Protein AF-A0A377M1X3-F1 (afdb_monomer)

Structure (mmCIF, N/CA/C/O backbone):
data_AF-A0A377M1X3-F1
#
_entry.id   AF-A0A377M1X3-F1
#
loop_
_atom_site.group_PDB
_atom_site.id
_atom_site.type_symbol
_atom_site.label_atom_id
_atom_site.label_alt_id
_atom_site.label_comp_id
_atom_site.label_asym_id
_atom_site.label_entity_id
_atom_site.label_seq_id
_atom_site.pdbx_PDB_ins_code
_atom_site.Cartn_x
_atom_site.Cartn_y
_atom_site.Cartn_z
_atom_site.occupancy
_atom_site.B_iso_or_equiv
_atom_site.auth_seq_id
_atom_site.auth_comp_id
_atom_site.auth_asym_id
_atom_site.auth_atom_id
_atom_site.pdbx_PDB_model_num
ATOM 1 N N . MET A 1 1 ? -7.998 11.161 -9.911 1.00 89.06 1 MET A N 1
ATOM 2 C CA . MET A 1 1 ? -8.407 10.489 -11.168 1.00 89.06 1 MET A CA 1
ATOM 3 C C . MET A 1 1 ? -7.337 10.767 -12.223 1.00 89.06 1 MET A C 1
ATOM 5 O O . MET A 1 1 ? -6.634 11.756 -12.052 1.00 89.06 1 MET A O 1
ATOM 9 N N . TYR A 1 2 ? -7.171 9.916 -13.240 1.00 93.94 2 TYR A N 1
ATOM 10 C CA . TYR A 1 2 ? -6.116 10.034 -14.263 1.00 93.94 2 TYR A CA 1
ATOM 11 C C . TYR A 1 2 ? -6.701 10.147 -15.680 1.00 93.94 2 TYR A C 1
ATOM 13 O O . TYR A 1 2 ? -7.867 9.824 -15.897 1.00 93.94 2 TYR A O 1
ATOM 21 N N . HIS A 1 3 ? -5.879 10.606 -16.626 1.00 96.62 3 HIS A N 1
ATOM 22 C CA . HIS A 1 3 ? -6.169 10.632 -18.060 1.00 96.62 3 HIS A CA 1
ATOM 23 C C . HIS A 1 3 ? -5.310 9.579 -18.769 1.00 96.62 3 HIS A C 1
ATOM 25 O O . HIS A 1 3 ? -4.166 9.363 -18.370 1.00 96.62 3 HIS A O 1
ATOM 31 N N . PHE A 1 4 ? -5.858 8.917 -19.785 1.00 97.31 4 PHE A N 1
ATOM 32 C CA . PHE A 1 4 ? -5.175 7.884 -20.561 1.00 97.31 4 PHE A CA 1
ATOM 33 C C . PHE A 1 4 ? -5.704 7.866 -22.000 1.00 97.31 4 PHE A C 1
ATOM 35 O O . PHE A 1 4 ? -6.807 8.353 -22.260 1.00 97.31 4 PHE A O 1
ATOM 42 N N . ASP A 1 5 ? -4.933 7.274 -22.909 1.00 97.88 5 ASP A N 1
ATOM 43 C CA . ASP A 1 5 ? -5.357 6.939 -24.269 1.00 97.88 5 ASP A CA 1
ATOM 44 C C . ASP A 1 5 ? -5.357 5.412 -24.484 1.00 97.88 5 ASP A C 1
ATOM 46 O O . ASP A 1 5 ? -5.028 4.641 -23.582 1.00 97.88 5 ASP A O 1
ATOM 50 N N . LEU A 1 6 ? -5.789 4.959 -25.665 1.00 98.25 6 LEU A N 1
ATOM 51 C CA . LEU A 1 6 ? -5.938 3.531 -25.978 1.00 98.25 6 LEU A CA 1
ATOM 52 C C . LEU A 1 6 ? -4.674 2.897 -26.585 1.00 98.25 6 LEU A C 1
ATOM 54 O O . LEU A 1 6 ? -4.737 1.781 -27.106 1.00 98.25 6 LEU A O 1
ATOM 58 N N . THR A 1 7 ? -3.535 3.590 -26.553 1.00 97.88 7 THR A N 1
ATOM 59 C CA . THR A 1 7 ? -2.279 3.088 -27.114 1.00 97.88 7 THR A CA 1
ATOM 60 C C . THR A 1 7 ? -1.805 1.869 -26.334 1.00 97.88 7 THR A C 1
ATOM 62 O O . THR A 1 7 ? -1.720 1.882 -25.103 1.00 97.88 7 THR A O 1
ATOM 65 N N . THR A 1 8 ? -1.464 0.802 -27.058 1.00 97.94 8 THR A N 1
ATOM 66 C CA . THR A 1 8 ? -0.894 -0.407 -26.461 1.00 97.94 8 THR A CA 1
ATOM 67 C C . THR A 1 8 ? 0.405 -0.083 -25.730 1.00 97.94 8 THR A C 1
ATOM 69 O O . THR A 1 8 ? 1.310 0.514 -26.305 1.00 97.94 8 THR A O 1
ATOM 72 N N . GLN A 1 9 ? 0.494 -0.523 -24.477 1.00 98.06 9 GLN A N 1
ATOM 73 C CA . GLN A 1 9 ? 1.699 -0.432 -23.658 1.00 98.06 9 GLN A CA 1
ATOM 74 C C . GLN A 1 9 ? 2.441 -1.767 -23.678 1.00 98.06 9 GLN A C 1
ATOM 76 O O . GLN A 1 9 ? 1.825 -2.836 -23.597 1.00 98.06 9 GLN A O 1
ATOM 81 N N . TYR A 1 10 ? 3.764 -1.710 -23.730 1.00 98.06 10 TYR A N 1
ATOM 82 C CA . TYR A 1 10 ? 4.635 -2.866 -23.590 1.00 98.06 10 TYR A CA 1
ATOM 83 C C . TYR A 1 10 ? 5.046 -3.062 -22.130 1.00 98.06 10 TYR A C 1
ATOM 85 O O . TYR A 1 10 ? 4.975 -2.155 -21.302 1.00 98.06 10 TYR A O 1
ATOM 93 N N . PHE A 1 11 ? 5.528 -4.262 -21.796 1.00 98.25 11 PHE A N 1
ATOM 94 C CA . PHE A 1 11 ? 5.985 -4.562 -20.435 1.00 98.25 11 PHE A CA 1
ATOM 95 C C . PHE A 1 11 ? 7.059 -3.577 -19.937 1.00 98.25 11 PHE A C 1
ATOM 97 O O . PHE A 1 11 ? 7.023 -3.153 -18.783 1.00 98.25 11 PHE A O 1
ATOM 104 N N . SER A 1 12 ? 7.972 -3.163 -20.821 1.00 98.00 12 SER A N 1
ATOM 105 C CA . SER A 1 12 ? 9.005 -2.163 -20.529 1.00 98.00 12 SER A CA 1
ATOM 106 C C . SER A 1 12 ? 8.436 -0.824 -20.065 1.00 98.00 12 SER A C 1
ATOM 108 O O . SER A 1 12 ? 9.032 -0.191 -19.196 1.00 98.00 12 SER A O 1
ATOM 110 N N . ASP A 1 13 ? 7.280 -0.419 -20.588 1.00 98.25 13 ASP A N 1
ATOM 111 C CA . ASP A 1 13 ? 6.654 0.864 -20.261 1.00 98.25 13 ASP A CA 1
ATOM 112 C C . ASP A 1 13 ? 6.133 0.844 -18.819 1.00 98.25 13 ASP A C 1
ATOM 114 O O . ASP A 1 13 ? 6.337 1.792 -18.057 1.00 98.25 13 ASP A O 1
ATOM 11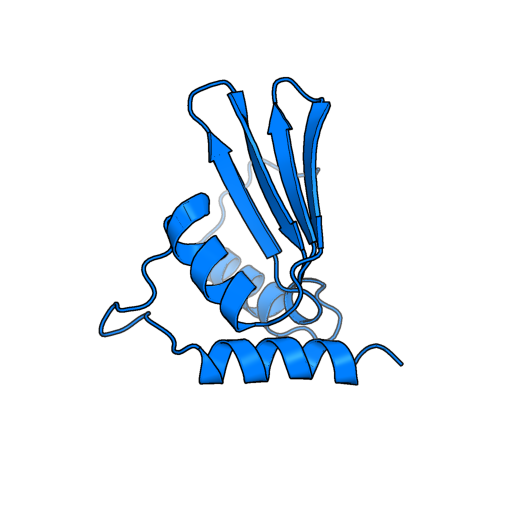8 N N . TYR A 1 14 ? 5.571 -0.291 -18.386 1.00 97.88 14 TYR A N 1
ATOM 119 C CA . TYR A 1 14 ? 5.170 -0.504 -16.994 1.00 97.88 14 TYR A CA 1
ATOM 120 C C . TYR A 1 14 ? 6.366 -0.596 -16.046 1.00 97.88 14 TYR A C 1
ATOM 122 O O . TYR A 1 14 ? 6.309 -0.058 -14.942 1.00 97.88 14 TYR A O 1
ATOM 130 N N . VAL A 1 15 ? 7.461 -1.245 -16.459 1.00 98.38 15 VAL A N 1
ATOM 131 C CA . VAL A 1 15 ? 8.689 -1.307 -15.649 1.00 98.38 15 VAL A CA 1
ATOM 132 C C . VAL A 1 15 ? 9.292 0.086 -15.479 1.00 98.38 15 VAL A C 1
ATOM 134 O O . VAL A 1 15 ? 9.670 0.446 -14.365 1.00 98.38 15 VAL A O 1
ATOM 137 N N . MET A 1 16 ? 9.325 0.893 -16.544 1.00 98.31 16 MET A N 1
ATOM 138 C CA . MET A 1 16 ? 9.754 2.291 -16.488 1.00 98.31 16 MET A CA 1
ATOM 139 C C . MET A 1 16 ? 8.851 3.114 -15.561 1.00 98.31 16 MET A C 1
ATOM 141 O O . MET A 1 16 ? 9.357 3.833 -14.698 1.00 98.31 16 MET A O 1
ATOM 145 N N . GLY A 1 17 ? 7.528 2.974 -15.690 1.00 97.81 17 GLY A N 1
ATOM 146 C CA . GLY A 1 17 ? 6.558 3.645 -14.824 1.00 97.81 17 GLY A CA 1
ATOM 147 C C . GLY A 1 17 ? 6.733 3.270 -13.351 1.00 97.81 17 GLY A C 1
ATOM 148 O O . GLY A 1 17 ? 6.843 4.148 -12.498 1.00 97.81 17 GLY A O 1
ATOM 149 N N . ASN A 1 18 ? 6.858 1.975 -13.051 1.00 98.19 18 ASN A N 1
ATOM 150 C CA . ASN A 1 18 ? 7.131 1.487 -11.702 1.00 98.19 18 ASN A CA 1
ATOM 151 C C . ASN A 1 18 ? 8.470 2.012 -11.169 1.00 98.19 18 ASN A C 1
ATOM 153 O O . ASN A 1 18 ? 8.541 2.455 -10.026 1.00 98.19 18 ASN A O 1
ATOM 157 N N . PHE A 1 19 ? 9.525 2.004 -11.990 1.00 98.38 19 PHE A N 1
ATOM 158 C CA . PHE A 1 19 ? 10.825 2.532 -11.593 1.00 98.38 19 PHE A CA 1
ATOM 159 C C . PHE A 1 19 ? 10.723 4.011 -11.217 1.00 98.38 19 PHE A C 1
ATOM 161 O O . PHE A 1 19 ? 11.159 4.382 -10.128 1.00 98.38 19 PHE A O 1
ATOM 168 N N . TRP A 1 20 ? 10.081 4.831 -12.050 1.00 98.00 20 TRP A N 1
ATOM 169 C CA . TRP A 1 20 ? 9.851 6.245 -11.759 1.00 98.00 20 TRP A CA 1
ATOM 170 C C . TRP A 1 20 ? 9.050 6.440 -10.468 1.00 98.00 20 TRP A C 1
ATOM 172 O O . TRP A 1 20 ? 9.504 7.133 -9.557 1.00 98.00 20 TRP A O 1
ATOM 182 N N . SER A 1 21 ? 7.892 5.786 -10.349 1.00 97.62 21 SER A N 1
ATOM 183 C CA . SER A 1 21 ? 7.022 5.893 -9.174 1.00 97.62 21 SER A CA 1
ATOM 184 C C . SER A 1 21 ? 7.702 5.425 -7.887 1.00 97.62 21 SER A C 1
ATOM 186 O O . SER A 1 21 ? 7.476 6.022 -6.837 1.00 97.62 21 SER A O 1
ATOM 188 N N . ALA A 1 22 ? 8.548 4.399 -7.946 1.00 97.38 22 ALA A N 1
ATOM 189 C CA . ALA A 1 22 ? 9.226 3.869 -6.772 1.00 97.38 22 ALA A CA 1
ATOM 190 C C . ALA A 1 22 ? 10.520 4.615 -6.427 1.00 97.38 22 ALA A C 1
ATOM 192 O O . ALA A 1 22 ? 10.891 4.617 -5.257 1.00 97.38 22 ALA A O 1
ATOM 193 N N . HIS A 1 23 ? 11.209 5.254 -7.382 1.00 96.94 23 HIS A N 1
ATOM 194 C CA . HIS A 1 23 ? 12.567 5.779 -7.164 1.00 96.94 23 HIS A CA 1
ATOM 195 C C . HIS A 1 23 ? 12.708 7.288 -7.298 1.00 96.94 23 HIS A C 1
ATOM 197 O O . HIS A 1 23 ? 13.667 7.817 -6.746 1.00 96.94 23 HIS A O 1
ATOM 203 N N . TRP A 1 24 ? 11.808 8.000 -7.983 1.00 97.19 24 TRP A N 1
ATOM 204 C CA . TRP A 1 24 ? 11.944 9.451 -8.113 1.00 97.19 24 TRP A CA 1
ATOM 205 C C . TRP A 1 24 ? 11.808 10.123 -6.730 1.00 97.19 24 TRP A C 1
ATOM 207 O O . TRP A 1 24 ? 10.748 9.965 -6.121 1.00 97.19 24 TRP A O 1
ATOM 217 N N . PRO A 1 25 ? 12.816 10.866 -6.206 1.00 95.62 25 PRO A N 1
ATOM 218 C CA . PRO A 1 25 ? 12.767 11.536 -4.906 1.00 95.62 25 PRO A CA 1
ATOM 219 C C . PRO A 1 25 ? 11.459 12.231 -4.531 1.00 95.62 25 PRO A C 1
ATOM 221 O O . PRO A 1 25 ? 11.076 12.199 -3.369 1.00 95.62 25 PRO A O 1
ATOM 224 N N . GLN A 1 26 ? 10.761 12.846 -5.486 1.00 94.88 26 GLN A N 1
ATOM 225 C CA . GLN A 1 26 ? 9.519 13.585 -5.220 1.00 94.88 26 GLN A CA 1
ATOM 226 C C . GLN A 1 26 ? 8.248 12.746 -5.415 1.00 94.88 26 GLN A C 1
ATOM 228 O O . GLN A 1 26 ? 7.139 13.265 -5.312 1.00 94.88 26 GLN A O 1
ATOM 233 N N . SER A 1 27 ? 8.373 11.454 -5.715 1.00 95.50 27 SER A N 1
ATOM 234 C CA . SER A 1 27 ? 7.219 10.567 -5.810 1.00 95.50 27 SER A CA 1
ATOM 235 C C . SER A 1 27 ? 6.520 10.458 -4.457 1.00 95.50 27 SER A C 1
ATOM 237 O O . SER A 1 27 ? 7.129 10.051 -3.470 1.00 95.50 27 SER A O 1
ATOM 239 N N . HIS A 1 28 ? 5.223 10.768 -4.414 1.00 92.75 28 HIS A N 1
ATOM 240 C CA . HIS A 1 28 ? 4.424 10.708 -3.185 1.00 92.75 28 HIS A CA 1
ATOM 241 C C . HIS A 1 28 ? 4.435 9.322 -2.513 1.00 92.75 28 HIS A C 1
ATOM 243 O O . HIS A 1 28 ? 4.351 9.238 -1.291 1.00 92.75 28 HIS A O 1
ATOM 249 N N . PHE A 1 29 ? 4.614 8.243 -3.287 1.00 94.94 29 PHE A N 1
ATOM 250 C CA . PHE A 1 29 ? 4.717 6.870 -2.779 1.00 94.94 29 PHE A CA 1
ATOM 251 C C . PHE A 1 29 ? 5.955 6.622 -1.904 1.00 94.94 29 PHE A C 1
ATOM 253 O O . PHE A 1 29 ? 6.025 5.604 -1.225 1.00 94.94 29 PHE A O 1
ATOM 260 N N . ARG A 1 30 ? 6.937 7.531 -1.916 1.00 95.06 30 ARG A N 1
ATOM 261 C CA . ARG A 1 30 ? 8.145 7.442 -1.084 1.00 95.06 30 ARG A CA 1
ATOM 262 C C . ARG A 1 30 ? 8.025 8.177 0.252 1.00 95.06 30 ARG A C 1
ATOM 264 O O . ARG A 1 30 ? 8.941 8.075 1.058 1.00 95.06 30 ARG A O 1
ATOM 271 N N . HIS A 1 31 ? 6.930 8.906 0.475 1.00 94.44 31 HIS A N 1
ATOM 272 C CA . HIS A 1 31 ? 6.764 9.807 1.627 1.00 94.44 31 HIS A CA 1
ATOM 273 C C . HIS A 1 31 ? 5.610 9.416 2.555 1.00 94.44 31 HIS A C 1
ATOM 275 O O . HIS A 1 31 ? 5.477 9.980 3.638 1.00 94.44 31 HIS A O 1
ATOM 281 N N . HIS A 1 32 ? 4.782 8.451 2.147 1.00 94.25 32 HIS A N 1
ATOM 282 C CA . HIS A 1 32 ? 3.660 7.955 2.938 1.00 94.25 32 HIS A CA 1
ATOM 283 C C . HIS A 1 32 ? 3.465 6.453 2.744 1.00 94.25 32 HIS A C 1
ATOM 285 O O . HIS A 1 32 ? 3.567 5.946 1.625 1.00 94.25 32 HIS A O 1
ATOM 291 N N . LEU A 1 33 ? 3.075 5.761 3.816 1.00 96.75 33 LEU A N 1
ATOM 292 C CA . LEU A 1 33 ? 2.484 4.431 3.716 1.00 96.75 33 LEU A CA 1
ATOM 293 C C . LEU A 1 33 ? 1.026 4.573 3.276 1.00 96.75 33 LEU A C 1
ATOM 295 O O . LEU A 1 33 ? 0.253 5.285 3.918 1.00 96.75 33 LEU A O 1
ATOM 299 N N . LEU A 1 34 ? 0.649 3.878 2.203 1.00 97.62 34 LEU A N 1
ATOM 300 C CA . LEU A 1 34 ? -0.696 3.918 1.631 1.00 97.62 34 LEU A CA 1
ATOM 301 C C . LEU A 1 34 ? -1.260 2.503 1.501 1.00 97.62 34 LEU A C 1
ATOM 303 O O . LEU A 1 34 ? -0.629 1.638 0.897 1.00 97.62 34 LEU A O 1
ATOM 307 N N . MET A 1 35 ? -2.477 2.281 1.998 1.00 98.19 35 MET A N 1
ATOM 308 C CA . MET A 1 35 ? -3.247 1.066 1.714 1.00 98.19 35 MET A CA 1
ATOM 309 C C . MET A 1 35 ? -4.718 1.390 1.469 1.00 98.19 35 MET A C 1
ATOM 311 O O . MET A 1 35 ? -5.291 2.307 2.060 1.00 98.19 35 MET A O 1
ATOM 315 N N . CYS A 1 36 ? -5.349 0.606 0.598 1.00 97.62 36 CYS A N 1
ATOM 316 C CA . CYS A 1 36 ? -6.778 0.682 0.333 1.00 97.62 36 CYS A CA 1
ATOM 317 C C . CYS A 1 36 ? -7.327 -0.718 0.046 1.00 97.62 36 CYS A C 1
ATOM 319 O O . CYS A 1 36 ? -6.723 -1.469 -0.718 1.00 97.62 36 CYS A O 1
ATOM 321 N N . ARG A 1 37 ? -8.477 -1.061 0.632 1.00 97.81 37 ARG A N 1
ATOM 322 C CA . ARG A 1 37 ? -9.189 -2.320 0.374 1.00 97.81 37 ARG A CA 1
ATOM 323 C C . ARG A 1 37 ? -10.677 -2.045 0.227 1.00 97.81 37 ARG A C 1
ATOM 325 O O . ARG A 1 37 ? -11.283 -1.481 1.129 1.00 97.81 37 ARG A O 1
ATOM 332 N N . HIS A 1 38 ? -11.276 -2.459 -0.884 1.00 96.81 38 HIS A N 1
ATOM 333 C CA . HIS A 1 38 ? -12.732 -2.436 -1.040 1.00 96.81 38 HIS A CA 1
ATOM 334 C C . HIS A 1 38 ? -13.365 -3.647 -0.348 1.00 96.81 38 HIS A C 1
ATOM 336 O O . HIS A 1 38 ? -12.776 -4.731 -0.321 1.00 96.81 38 HIS A O 1
ATOM 342 N N . LEU A 1 39 ? -14.558 -3.448 0.208 1.00 95.88 39 LEU A N 1
ATOM 343 C CA . LEU A 1 39 ? -15.326 -4.458 0.925 1.00 95.88 39 LEU A CA 1
ATOM 344 C C . LEU A 1 39 ? -16.541 -4.920 0.093 1.00 95.88 39 LEU A C 1
ATOM 346 O O . LEU A 1 39 ? -17.032 -4.160 -0.748 1.00 95.88 39 LEU A O 1
ATOM 350 N N . PRO A 1 40 ? -17.035 -6.159 0.295 1.00 93.31 40 PRO A N 1
ATOM 351 C CA . PRO A 1 40 ? -18.136 -6.717 -0.501 1.00 93.31 40 PRO A CA 1
ATOM 352 C C . PRO A 1 40 ? -19.458 -5.945 -0.413 1.00 93.31 40 PRO A C 1
ATOM 354 O O . PRO A 1 40 ? -20.274 -6.004 -1.326 1.00 93.31 40 PRO A O 1
ATOM 357 N N . ASP A 1 41 ? -19.677 -5.227 0.682 1.00 92.31 41 ASP A N 1
ATOM 358 C CA . ASP A 1 41 ? -20.887 -4.460 0.975 1.00 92.31 41 ASP A CA 1
ATOM 359 C C . ASP A 1 41 ? -20.876 -3.039 0.379 1.00 92.31 41 ASP A C 1
ATOM 361 O O . ASP A 1 41 ? -21.777 -2.238 0.637 1.00 92.31 41 ASP A O 1
ATOM 365 N N . GLY A 1 42 ? -19.874 -2.730 -0.450 1.00 91.44 42 GLY A N 1
ATOM 366 C CA . GLY A 1 42 ? -19.687 -1.415 -1.059 1.00 91.44 42 GLY A CA 1
ATOM 367 C C . GLY A 1 42 ? -18.911 -0.436 -0.177 1.00 91.44 42 GLY A C 1
ATOM 368 O O . GLY A 1 42 ? -18.760 0.730 -0.556 1.00 91.44 42 GLY A O 1
ATOM 369 N N . GLY A 1 43 ? -18.411 -0.891 0.974 1.00 96.50 43 GLY A N 1
ATOM 370 C CA . GLY A 1 43 ? -17.489 -0.140 1.808 1.00 96.50 43 GLY A CA 1
ATOM 371 C C . GLY A 1 43 ? -16.055 -0.150 1.286 1.00 96.50 43 GLY A C 1
ATOM 372 O O . GLY A 1 43 ? -15.693 -0.850 0.334 1.00 96.50 43 GLY A O 1
ATOM 373 N N . LYS A 1 44 ? -15.197 0.636 1.931 1.00 97.62 44 LYS A N 1
ATOM 374 C CA . LYS A 1 44 ? -13.748 0.572 1.729 1.00 97.62 44 LYS A CA 1
ATOM 375 C C . LYS A 1 44 ? -12.989 0.948 2.989 1.00 97.62 44 LYS A C 1
ATOM 377 O O . LYS A 1 44 ? -13.422 1.777 3.780 1.00 97.62 44 LYS A O 1
ATOM 382 N N . LEU A 1 45 ? -11.805 0.380 3.121 1.00 98.38 45 LEU A N 1
ATOM 383 C CA . LEU A 1 45 ? -10.814 0.727 4.121 1.00 98.38 45 LEU A CA 1
ATOM 384 C C . LEU A 1 45 ? -9.723 1.547 3.454 1.00 98.38 45 LEU A C 1
ATOM 386 O O . LEU A 1 45 ? -9.240 1.166 2.388 1.00 98.38 45 LEU A O 1
ATOM 390 N N . THR A 1 46 ? -9.319 2.642 4.080 1.00 98.25 46 THR A N 1
ATOM 391 C CA . THR A 1 46 ? -8.177 3.446 3.644 1.00 98.25 46 THR A CA 1
ATOM 392 C C . THR A 1 46 ? -7.234 3.668 4.810 1.00 98.25 46 THR A C 1
ATOM 394 O O . THR A 1 46 ? -7.684 3.898 5.930 1.00 98.25 46 THR A O 1
ATOM 397 N N . LEU A 1 47 ? -5.938 3.618 4.539 1.00 98.38 47 LEU A N 1
ATOM 398 C CA . LEU A 1 47 ? -4.884 3.843 5.515 1.00 98.38 47 LEU A CA 1
ATOM 399 C C . LEU A 1 47 ? -3.825 4.754 4.898 1.00 98.38 47 LEU A C 1
ATOM 401 O O . LEU A 1 47 ? -3.286 4.437 3.836 1.00 98.38 47 LEU A O 1
ATOM 405 N N . THR A 1 48 ? -3.539 5.859 5.583 1.00 97.56 48 THR A N 1
ATOM 406 C CA . THR A 1 48 ? -2.455 6.787 5.244 1.00 97.56 48 THR A CA 1
ATOM 407 C C . THR A 1 48 ? -1.602 7.010 6.485 1.00 97.56 48 THR A C 1
ATOM 409 O O . THR A 1 48 ? -2.036 7.675 7.432 1.00 97.56 48 THR A O 1
ATOM 412 N N . ASN A 1 49 ? -0.386 6.466 6.484 1.00 96.69 49 ASN A N 1
ATOM 413 C CA . ASN A 1 49 ? 0.470 6.360 7.667 1.00 96.69 49 ASN A CA 1
ATOM 414 C C . ASN A 1 49 ? -0.289 5.679 8.825 1.00 96.69 49 ASN A C 1
ATOM 416 O O . ASN A 1 49 ? -0.709 4.535 8.687 1.00 96.69 49 ASN A O 1
ATOM 420 N N . PHE A 1 50 ? -0.513 6.384 9.936 1.00 97.75 50 PHE A N 1
ATOM 421 C CA . PHE A 1 50 ? -1.272 5.890 11.093 1.00 97.75 50 PHE A CA 1
ATOM 422 C C . PHE A 1 50 ? -2.774 6.211 11.038 1.00 97.75 50 PHE A C 1
ATOM 424 O O . PHE A 1 50 ? -3.518 5.823 11.934 1.00 97.75 50 PHE A O 1
ATOM 431 N N . ASN A 1 51 ? -3.244 6.924 10.010 1.00 98.12 51 ASN A N 1
ATOM 432 C CA . ASN A 1 51 ? -4.646 7.321 9.902 1.00 98.12 51 ASN A CA 1
ATOM 433 C C . ASN A 1 51 ? -5.438 6.260 9.148 1.00 98.12 51 ASN A C 1
ATOM 435 O O . ASN A 1 51 ? -5.312 6.134 7.928 1.00 98.12 51 ASN A O 1
ATOM 439 N N . PHE A 1 52 ? -6.275 5.529 9.871 1.00 98.56 52 PHE A N 1
ATOM 440 C CA . PHE A 1 52 ? -7.201 4.561 9.306 1.00 98.56 52 PHE A CA 1
ATOM 441 C C . PHE A 1 52 ? -8.595 5.172 9.155 1.00 98.56 52 PHE A C 1
ATOM 443 O O . PHE A 1 52 ? -9.050 5.965 9.982 1.00 98.56 52 PHE A O 1
ATOM 450 N N . THR A 1 53 ? -9.296 4.803 8.086 1.00 98.44 53 THR A N 1
ATOM 451 C CA . THR A 1 53 ? -10.685 5.207 7.855 1.00 98.44 53 THR A CA 1
ATOM 452 C C . THR A 1 53 ? -11.471 4.069 7.216 1.00 98.44 53 THR A C 1
ATOM 454 O O . THR A 1 53 ? -11.083 3.547 6.168 1.00 98.44 53 THR A O 1
ATOM 457 N N . HIS A 1 54 ? -12.594 3.711 7.833 1.00 98.19 54 HIS A N 1
ATOM 458 C CA . HIS A 1 54 ? -13.610 2.839 7.259 1.00 98.19 54 HIS A CA 1
ATOM 459 C C . HIS A 1 54 ? -14.717 3.698 6.653 1.00 98.19 54 HIS A C 1
ATOM 461 O O . HIS A 1 54 ? -15.317 4.544 7.319 1.00 98.19 54 HIS A O 1
ATOM 467 N N . TRP A 1 55 ? -14.979 3.465 5.376 1.00 97.69 55 TRP A N 1
ATOM 468 C CA . TRP A 1 55 ? -16.016 4.129 4.615 1.00 97.69 55 TRP A CA 1
ATOM 469 C C . TRP A 1 55 ? -17.123 3.143 4.288 1.00 97.69 55 TRP A C 1
ATOM 471 O O . TRP A 1 55 ? -16.828 2.063 3.784 1.00 97.69 55 TRP A O 1
ATOM 481 N N . GLN A 1 56 ? -18.371 3.574 4.430 1.00 96.12 56 GLN A N 1
ATOM 482 C CA . GLN A 1 56 ? -19.542 2.827 3.998 1.00 96.12 56 GLN A CA 1
ATOM 483 C C . GLN A 1 56 ? -20.484 3.739 3.226 1.00 96.12 56 GLN A C 1
ATOM 485 O O . GLN A 1 56 ? -20.818 4.835 3.675 1.00 96.12 56 GLN A O 1
ATOM 490 N N . LYS A 1 57 ? -20.903 3.308 2.029 1.00 91.56 57 LYS A N 1
ATOM 491 C CA . LYS A 1 57 ? -21.833 4.064 1.161 1.00 91.56 57 LYS A CA 1
ATOM 492 C C . LYS A 1 57 ? -21.438 5.542 0.967 1.00 91.56 57 LYS A C 1
ATOM 494 O O . LYS A 1 57 ? -22.293 6.415 0.884 1.00 91.56 57 LYS A O 1
ATOM 499 N N . GLY A 1 58 ? -20.134 5.822 0.903 1.00 87.31 58 GLY A N 1
ATOM 500 C C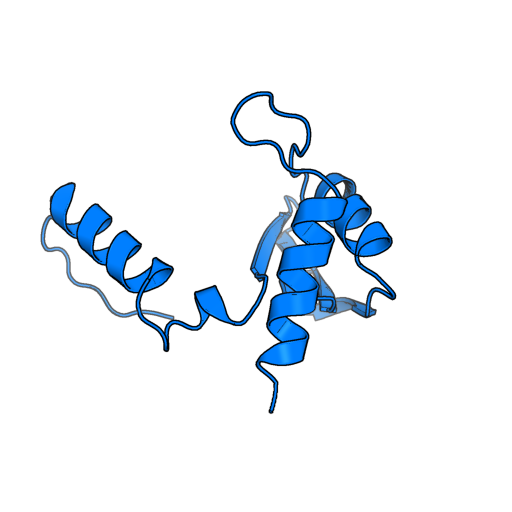A . GLY A 1 58 ? -19.595 7.176 0.719 1.00 87.31 58 GLY A CA 1
ATOM 501 C C . GLY A 1 58 ? -19.470 8.022 1.992 1.00 87.31 58 GLY A C 1
ATOM 502 O O . GLY A 1 58 ? -19.012 9.158 1.905 1.00 87.31 58 GLY A O 1
ATOM 503 N N . HIS A 1 59 ? -19.808 7.479 3.161 1.00 93.94 59 HIS A N 1
ATOM 504 C CA . HIS A 1 59 ? -19.673 8.142 4.458 1.00 93.94 59 HIS A CA 1
ATOM 505 C C . HIS A 1 59 ? -18.575 7.495 5.299 1.00 93.94 59 HIS A C 1
ATOM 507 O O . HIS A 1 59 ? -18.282 6.314 5.138 1.00 93.94 59 HIS A O 1
ATOM 513 N N . VAL A 1 60 ? -17.965 8.274 6.191 1.00 97.19 60 VAL A N 1
ATOM 514 C CA . VAL A 1 60 ? -17.010 7.762 7.179 1.00 97.19 60 VAL A CA 1
ATOM 515 C C . VAL A 1 60 ? -17.793 7.136 8.329 1.00 97.19 60 VAL A C 1
ATOM 517 O O . VAL A 1 60 ? -18.551 7.836 8.995 1.00 97.19 60 VAL A O 1
ATOM 520 N N . GLU A 1 61 ? -17.611 5.837 8.557 1.00 96.69 61 GLU A N 1
ATOM 521 C CA . GLU A 1 61 ? -18.181 5.139 9.719 1.00 96.69 61 GLU A CA 1
ATOM 522 C C . GLU A 1 61 ? -17.213 5.098 10.900 1.00 96.69 61 GLU A C 1
ATOM 524 O O . GLU A 1 61 ? -17.627 5.199 12.050 1.00 96.69 61 GLU A O 1
ATOM 529 N N . GLU A 1 62 ? -15.918 4.964 10.621 1.00 97.38 62 GLU A N 1
ATOM 530 C CA . GLU A 1 62 ? -14.869 4.879 11.633 1.00 97.38 62 GLU A CA 1
ATOM 531 C C . GLU A 1 62 ? -13.639 5.632 11.130 1.00 97.38 62 GLU A C 1
ATOM 533 O O . GLU A 1 62 ? -13.211 5.449 9.988 1.00 97.38 62 GLU A O 1
ATOM 538 N N . GLN A 1 63 ? -13.049 6.459 11.988 1.00 97.44 63 GLN A N 1
ATOM 539 C CA . GLN A 1 63 ? -11.771 7.107 11.729 1.00 97.44 63 GLN A CA 1
ATOM 540 C C . GLN A 1 63 ? -10.935 7.064 13.002 1.00 97.44 63 GLN A C 1
ATOM 542 O O . GLN A 1 63 ? -11.347 7.587 14.035 1.00 97.44 63 GLN A O 1
ATOM 547 N N . ILE A 1 64 ? -9.765 6.434 12.921 1.00 97.00 64 ILE A N 1
ATOM 548 C CA . ILE A 1 64 ? -8.860 6.273 14.060 1.00 97.00 64 ILE A CA 1
ATOM 549 C C . ILE A 1 64 ? -7.452 6.698 13.663 1.00 97.00 64 ILE A C 1
ATOM 551 O O . ILE A 1 64 ? -6.996 6.452 12.542 1.00 97.00 64 ILE A O 1
ATOM 555 N N . HIS A 1 65 ? -6.764 7.320 14.612 1.00 97.81 65 HIS A N 1
ATOM 556 C CA . HIS A 1 65 ? -5.325 7.504 14.553 1.00 97.81 65 HIS A CA 1
ATOM 557 C C . HIS A 1 65 ? -4.680 6.409 15.397 1.00 97.81 65 HIS A C 1
ATOM 559 O O . HIS A 1 65 ? -4.944 6.310 16.596 1.00 97.81 65 HIS A O 1
ATOM 565 N N . LEU A 1 66 ? -3.891 5.554 14.758 1.00 97.88 66 LEU A N 1
ATOM 566 C CA . LEU A 1 66 ? -3.216 4.451 15.426 1.00 97.88 66 LEU A CA 1
ATOM 567 C C . LEU A 1 66 ? -2.064 4.984 16.289 1.00 97.88 66 LEU A C 1
ATOM 569 O O . LEU A 1 66 ? -1.353 5.883 15.846 1.00 97.88 66 LEU A O 1
ATOM 573 N N . PRO A 1 67 ? -1.868 4.446 17.504 1.00 96.69 67 PRO A N 1
ATOM 574 C CA . PRO A 1 67 ? -0.895 4.995 18.444 1.00 96.69 67 PRO A CA 1
ATOM 575 C C . PRO A 1 67 ? 0.558 4.666 18.084 1.00 96.69 67 PRO A C 1
ATOM 577 O O . PRO A 1 67 ? 1.455 5.410 18.467 1.00 96.69 67 PRO A O 1
ATOM 580 N N . ASP A 1 68 ? 0.802 3.548 17.393 1.00 97.00 68 ASP A N 1
ATOM 581 C CA . ASP A 1 68 ? 2.148 3.043 17.132 1.00 97.00 68 ASP A CA 1
ATOM 582 C C . ASP A 1 68 ? 2.202 2.038 15.962 1.00 97.00 68 ASP A C 1
ATOM 584 O O . ASP A 1 68 ? 1.189 1.652 15.363 1.00 97.00 68 ASP A O 1
ATOM 588 N N . ALA A 1 69 ? 3.424 1.608 15.630 1.00 97.69 69 ALA A N 1
ATOM 589 C CA . ALA A 1 69 ? 3.696 0.638 14.572 1.00 97.69 69 ALA A CA 1
ATOM 590 C C . ALA A 1 69 ? 3.161 -0.773 14.877 1.00 97.69 69 ALA A C 1
ATOM 592 O O . ALA A 1 69 ? 2.882 -1.520 13.942 1.00 97.69 69 ALA A O 1
ATOM 593 N N . ALA A 1 70 ? 2.984 -1.147 16.149 1.00 98.31 70 ALA A N 1
ATOM 594 C CA . ALA A 1 70 ? 2.450 -2.458 16.514 1.00 98.31 70 ALA A CA 1
ATOM 595 C C . ALA A 1 70 ? 0.945 -2.533 16.226 1.00 98.31 70 ALA A C 1
ATOM 597 O O . ALA A 1 70 ? 0.484 -3.493 15.606 1.00 98.31 70 ALA A O 1
ATOM 598 N N . ALA A 1 71 ? 0.195 -1.489 16.587 1.00 98.38 71 ALA A N 1
ATOM 599 C CA . ALA A 1 71 ? -1.214 -1.340 16.243 1.00 98.38 71 ALA A CA 1
ATOM 600 C C . ALA A 1 71 ? -1.419 -1.298 14.720 1.00 98.38 71 ALA A C 1
ATOM 602 O O . ALA A 1 71 ? -2.336 -1.929 14.197 1.00 98.38 71 ALA A O 1
ATOM 603 N N . LEU A 1 72 ? -0.527 -0.612 13.998 1.00 98.31 72 LEU A N 1
ATOM 604 C CA . LEU A 1 72 ? -0.497 -0.607 12.535 1.00 98.31 72 LEU A CA 1
ATOM 605 C C . LEU A 1 72 ? -0.273 -2.007 11.951 1.00 98.31 72 LEU A C 1
ATOM 607 O O . LEU A 1 72 ? -1.057 -2.441 11.111 1.00 98.31 72 LEU A O 1
ATOM 611 N N . TYR A 1 73 ? 0.741 -2.731 12.425 1.00 98.44 73 TYR A N 1
ATOM 612 C CA . TYR A 1 73 ? 1.064 -4.081 11.959 1.00 98.44 73 TYR A CA 1
ATOM 613 C C . TYR A 1 73 ? -0.106 -5.056 12.150 1.00 98.44 73 TYR A C 1
ATOM 615 O O . TYR A 1 73 ? -0.431 -5.824 11.244 1.00 98.44 73 TYR A O 1
ATOM 623 N N . GLN A 1 74 ? -0.779 -5.002 13.303 1.00 98.44 74 GLN A N 1
ATOM 624 C CA . GLN A 1 74 ? -1.981 -5.802 13.565 1.00 98.44 74 GLN A CA 1
ATOM 625 C C . GLN A 1 74 ? -3.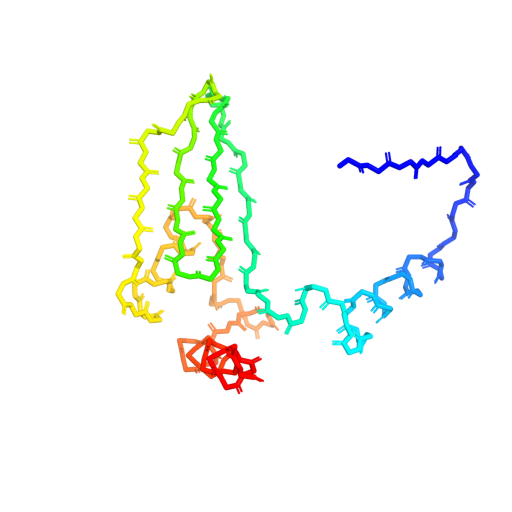133 -5.405 12.634 1.00 98.44 74 GLN A C 1
ATOM 627 O O . GLN A 1 74 ? -3.719 -6.258 11.969 1.00 98.44 74 GLN A O 1
ATOM 632 N N . LEU A 1 75 ? -3.403 -4.104 12.487 1.00 98.38 75 LEU A N 1
ATOM 633 C CA . LEU A 1 75 ? -4.486 -3.618 11.633 1.00 98.38 75 LEU A CA 1
ATOM 634 C C . LEU A 1 75 ? -4.290 -3.995 10.151 1.00 98.38 75 LEU A C 1
ATOM 636 O O . LEU A 1 75 ? -5.261 -4.334 9.466 1.00 98.38 75 LEU A O 1
ATOM 640 N N . M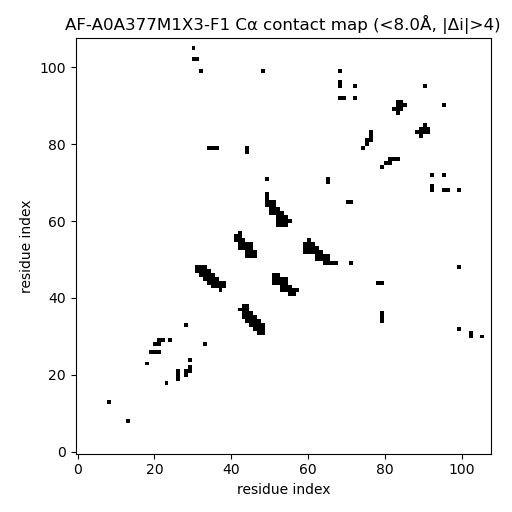ET A 1 76 ? -3.052 -3.966 9.645 1.00 98.19 76 MET A N 1
ATOM 641 C CA . MET A 1 76 ? -2.717 -4.390 8.276 1.00 98.19 76 MET A CA 1
ATOM 642 C C . MET A 1 76 ? -3.070 -5.866 8.033 1.00 98.19 76 MET A C 1
ATOM 644 O O . MET A 1 76 ? -3.602 -6.211 6.976 1.00 98.19 76 MET A O 1
ATOM 648 N N . GLN A 1 77 ? -2.838 -6.733 9.017 1.00 98.12 77 GLN A N 1
ATOM 649 C CA . GLN A 1 77 ? -3.183 -8.152 8.926 1.00 98.12 77 GLN A CA 1
ATOM 650 C C . GLN A 1 77 ? -4.695 -8.367 9.046 1.00 98.12 77 GLN A C 1
ATOM 652 O O . GLN A 1 77 ? -5.311 -8.958 8.163 1.00 98.12 77 GLN A O 1
ATOM 657 N N . GLU A 1 78 ? -5.321 -7.837 10.097 1.00 97.88 78 GLU A N 1
ATOM 658 C CA . GLU A 1 78 ? -6.717 -8.141 10.427 1.00 97.88 78 GLU A CA 1
ATOM 659 C C . GLU A 1 78 ? -7.716 -7.467 9.481 1.00 97.88 78 GLU A C 1
ATOM 661 O O . GLU A 1 78 ? -8.645 -8.102 8.976 1.00 97.88 78 GLU A O 1
ATOM 666 N N . ARG A 1 79 ? -7.541 -6.165 9.220 1.00 97.38 79 ARG A N 1
ATOM 667 C CA . ARG A 1 79 ? -8.507 -5.373 8.442 1.00 97.38 79 ARG A CA 1
ATOM 668 C C . ARG A 1 79 ? -8.182 -5.415 6.950 1.00 97.38 79 ARG A C 1
ATOM 670 O O . ARG A 1 79 ? -9.080 -5.590 6.120 1.00 97.38 79 ARG A O 1
ATOM 677 N N . PHE A 1 80 ? -6.904 -5.314 6.579 1.00 97.81 80 PHE A N 1
ATOM 678 C CA . PHE A 1 80 ? -6.491 -5.353 5.169 1.00 97.81 80 PHE A CA 1
ATOM 679 C C . PHE A 1 80 ? -6.196 -6.764 4.643 1.00 97.81 80 PHE A C 1
ATOM 681 O O . PHE A 1 80 ? -6.185 -6.940 3.426 1.00 97.81 80 PHE A O 1
ATOM 688 N N . GLY A 1 81 ? -6.057 -7.773 5.509 1.00 96.88 81 GLY A N 1
ATOM 689 C CA . GLY A 1 81 ? -5.774 -9.148 5.084 1.00 96.88 81 GLY A CA 1
ATOM 690 C C . GLY A 1 81 ? -4.359 -9.326 4.535 1.00 96.88 81 GLY A C 1
ATOM 691 O O . GLY A 1 81 ? -4.148 -10.186 3.681 1.00 96.88 81 GLY A O 1
ATOM 692 N N . LEU A 1 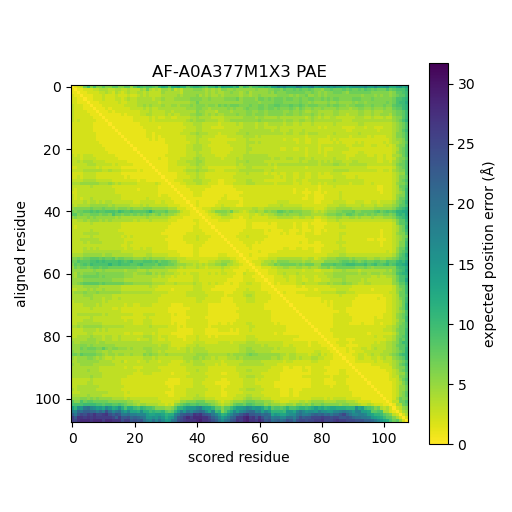82 ? -3.409 -8.480 4.946 1.00 97.56 82 LEU A N 1
ATOM 693 C CA . LEU A 1 82 ? -2.038 -8.539 4.452 1.00 97.56 82 LEU A CA 1
ATOM 694 C C . LEU A 1 82 ? -1.284 -9.703 5.108 1.00 97.56 82 LEU A C 1
ATOM 696 O O . LEU A 1 82 ? -1.131 -9.735 6.326 1.00 97.56 82 LEU A O 1
ATOM 700 N N . GLY A 1 83 ? -0.796 -10.644 4.298 1.00 96.62 83 GLY A N 1
ATOM 701 C CA . GLY A 1 83 ? 0.036 -11.754 4.766 1.00 96.62 83 GLY A CA 1
ATOM 702 C C . GLY A 1 83 ? 1.471 -11.299 5.021 1.00 96.62 83 GLY A C 1
ATOM 703 O O . GLY A 1 83 ? 2.241 -11.151 4.078 1.00 96.62 83 GLY A O 1
ATOM 704 N N . VAL A 1 84 ? 1.818 -11.075 6.287 1.00 96.94 84 VAL A N 1
ATOM 705 C CA . VAL A 1 84 ? 3.134 -10.552 6.705 1.00 96.94 84 VAL A CA 1
ATOM 706 C C . VAL A 1 84 ? 4.193 -11.636 6.932 1.00 96.94 84 VAL A C 1
ATOM 708 O O . VAL A 1 84 ? 5.376 -11.322 6.966 1.00 96.94 84 VAL A O 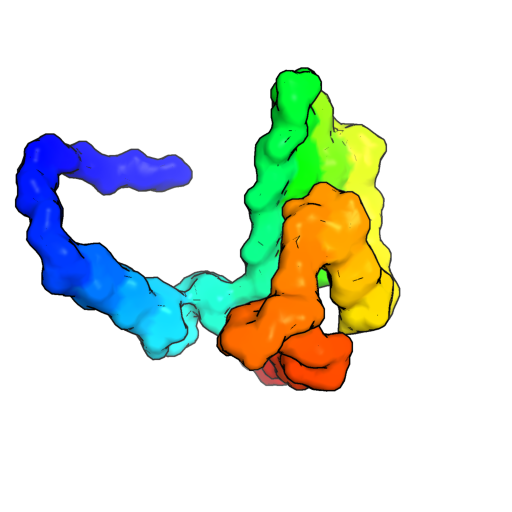1
ATOM 711 N N . ASP A 1 85 ? 3.787 -12.904 7.015 1.00 96.12 85 ASP A N 1
ATOM 712 C CA . ASP A 1 85 ? 4.668 -14.034 7.352 1.00 96.12 85 ASP A CA 1
ATOM 713 C C . ASP A 1 85 ? 5.095 -14.870 6.126 1.00 96.12 85 ASP A C 1
ATOM 715 O O . ASP A 1 85 ? 5.587 -15.992 6.266 1.00 96.12 85 ASP A O 1
ATOM 719 N N . ASP A 1 86 ? 4.885 -14.368 4.902 1.00 96.69 86 ASP A N 1
ATOM 720 C CA . ASP A 1 86 ? 5.315 -15.078 3.692 1.00 96.69 86 ASP A CA 1
ATOM 721 C C . ASP A 1 86 ? 6.854 -15.225 3.656 1.00 96.69 86 ASP A C 1
ATOM 723 O O . ASP A 1 86 ? 7.562 -14.236 3.852 1.00 96.69 86 ASP A O 1
ATOM 727 N N . PRO A 1 87 ? 7.414 -16.412 3.343 1.00 95.38 87 PRO A N 1
ATOM 728 C CA . PRO A 1 87 ? 8.864 -16.627 3.370 1.00 95.38 87 PRO A CA 1
ATOM 729 C C . PRO A 1 87 ? 9.678 -15.733 2.426 1.00 95.38 87 PRO A C 1
ATOM 731 O O . PRO A 1 87 ? 10.887 -15.595 2.608 1.00 95.38 87 PRO A O 1
ATOM 734 N N . LYS A 1 88 ? 9.055 -15.183 1.379 1.00 96.94 88 LYS A N 1
ATOM 735 C CA . LYS A 1 88 ? 9.725 -14.392 0.341 1.00 96.94 88 LYS A CA 1
ATOM 736 C C . LYS A 1 88 ? 9.341 -12.914 0.388 1.00 96.94 88 LYS A C 1
ATOM 738 O O . LYS A 1 88 ? 10.166 -12.066 0.054 1.00 96.94 88 LYS A O 1
ATOM 743 N N . HIS A 1 89 ? 8.091 -12.620 0.723 1.00 96.81 89 HIS A N 1
ATOM 744 C CA . HIS A 1 89 ? 7.494 -11.286 0.638 1.00 96.81 89 HIS A CA 1
ATOM 745 C C . HIS A 1 89 ? 6.949 -10.773 1.975 1.00 96.81 89 HIS A C 1
ATOM 747 O O . HIS A 1 89 ? 6.401 -9.672 2.020 1.00 96.81 89 HIS A O 1
ATOM 753 N N . GLY A 1 90 ? 7.096 -11.555 3.044 1.00 96.88 90 GLY A N 1
ATOM 754 C CA . GLY A 1 90 ? 6.801 -11.127 4.399 1.00 96.88 90 GLY A CA 1
ATOM 755 C C . GLY A 1 90 ? 7.754 -10.039 4.885 1.00 96.88 90 GLY A C 1
ATOM 756 O O . GLY A 1 90 ? 8.806 -9.789 4.295 1.00 96.88 90 GLY A O 1
ATOM 757 N N . PHE A 1 91 ? 7.363 -9.379 5.966 1.00 98.12 91 PHE A N 1
ATOM 758 C CA . PHE A 1 91 ? 8.158 -8.355 6.632 1.00 98.12 91 PHE A CA 1
ATOM 759 C C . PHE A 1 91 ? 7.805 -8.327 8.115 1.00 98.12 91 PHE A C 1
ATOM 761 O O . PHE A 1 91 ? 6.671 -8.571 8.510 1.00 98.12 91 PHE A O 1
ATOM 768 N N . SER A 1 92 ? 8.786 -8.004 8.942 1.00 98.06 92 SER A N 1
ATOM 769 C CA . SER A 1 92 ? 8.670 -7.963 10.392 1.00 98.06 92 SER A CA 1
ATOM 770 C C . SER A 1 92 ? 8.121 -6.629 10.904 1.00 98.06 92 SER A C 1
ATOM 772 O O . SER A 1 92 ? 8.222 -5.579 10.262 1.00 98.06 92 SER A O 1
ATOM 774 N N . LEU A 1 93 ? 7.631 -6.637 12.146 1.00 98.25 93 LEU A N 1
ATOM 775 C CA . LEU A 1 93 ? 7.279 -5.413 12.871 1.00 98.25 93 LEU A CA 1
ATOM 776 C C . LEU A 1 93 ? 8.461 -4.427 12.965 1.00 98.25 93 LEU A C 1
ATOM 778 O O . LEU A 1 93 ? 8.259 -3.213 12.915 1.00 98.25 93 LEU A O 1
ATOM 782 N N . ALA A 1 94 ? 9.694 -4.927 13.086 1.00 98.31 94 ALA A N 1
ATOM 783 C CA . ALA A 1 94 ? 10.887 -4.086 13.159 1.00 98.31 94 ALA A CA 1
ATOM 784 C C . ALA A 1 94 ? 11.130 -3.324 11.844 1.00 98.31 94 ALA A C 1
ATOM 786 O O . ALA A 1 94 ? 11.409 -2.126 11.873 1.00 98.31 94 ALA A O 1
ATOM 787 N N . GLU A 1 95 ? 10.960 -3.988 10.699 1.00 98.12 95 GLU A N 1
ATOM 788 C CA . GLU A 1 95 ? 11.078 -3.358 9.378 1.00 98.12 9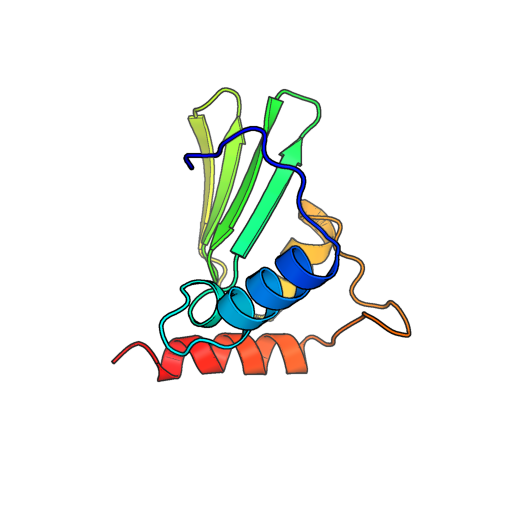5 GLU A CA 1
ATOM 789 C C . GLU A 1 95 ? 9.983 -2.313 9.157 1.00 98.12 95 GLU A C 1
ATOM 791 O O . GLU A 1 95 ? 10.284 -1.197 8.735 1.00 98.12 95 GLU A O 1
ATOM 796 N N . LEU A 1 96 ? 8.733 -2.620 9.524 1.00 98.00 96 LEU A N 1
ATOM 797 C CA . LEU A 1 96 ? 7.650 -1.635 9.465 1.00 98.00 96 LEU A CA 1
ATOM 798 C C . LEU A 1 96 ? 7.948 -0.418 10.351 1.00 98.00 96 LEU A C 1
ATOM 800 O O . LEU A 1 96 ? 7.758 0.720 9.926 1.00 98.00 96 LEU A O 1
ATOM 804 N N . THR A 1 97 ? 8.448 -0.644 11.566 1.00 97.88 97 THR A N 1
ATOM 805 C CA . THR A 1 97 ? 8.808 0.435 12.498 1.00 97.88 97 THR A CA 1
ATOM 806 C C . THR A 1 97 ? 9.886 1.340 11.899 1.00 97.88 97 THR A C 1
ATOM 808 O O . THR A 1 97 ? 9.762 2.562 11.959 1.00 97.88 97 THR A O 1
ATOM 811 N N . ALA A 1 98 ? 10.907 0.758 11.264 1.00 97.31 98 ALA A N 1
ATOM 812 C CA . ALA A 1 98 ? 11.960 1.511 10.587 1.00 97.31 98 ALA A CA 1
ATOM 813 C C . ALA A 1 98 ? 11.421 2.347 9.412 1.00 97.31 98 ALA A C 1
ATOM 815 O O . ALA A 1 98 ? 11.806 3.507 9.258 1.00 97.31 98 ALA A O 1
ATOM 816 N N . VAL A 1 99 ? 10.497 1.796 8.616 1.00 96.31 99 VAL A N 1
ATOM 817 C CA . VAL A 1 99 ? 9.830 2.531 7.527 1.00 96.31 99 VAL A CA 1
ATOM 818 C C . VAL A 1 99 ? 9.044 3.724 8.072 1.00 96.31 99 VAL A C 1
ATOM 820 O O . VAL A 1 99 ? 9.203 4.840 7.579 1.00 96.31 99 VAL A O 1
ATOM 823 N N . MET A 1 100 ? 8.236 3.511 9.115 1.00 96.19 100 MET A N 1
ATOM 824 C CA . MET A 1 100 ? 7.414 4.573 9.701 1.00 96.19 100 MET A CA 1
ATOM 825 C C . MET A 1 100 ? 8.259 5.685 10.333 1.00 96.19 100 MET A C 1
ATOM 827 O O . MET A 1 100 ? 7.947 6.860 10.141 1.00 96.19 100 MET A O 1
ATOM 831 N N . ALA A 1 101 ? 9.368 5.338 10.995 1.00 94.44 101 ALA A N 1
ATOM 832 C CA . ALA A 1 101 ? 10.327 6.315 11.513 1.00 94.44 101 ALA A CA 1
ATOM 833 C C . ALA A 1 101 ? 10.958 7.163 10.391 1.00 94.44 101 ALA A C 1
ATOM 835 O O . ALA A 1 101 ? 11.174 8.363 10.561 1.00 94.44 101 ALA A O 1
ATOM 836 N N . GLY A 1 102 ? 11.203 6.572 9.215 1.00 90.62 102 GLY A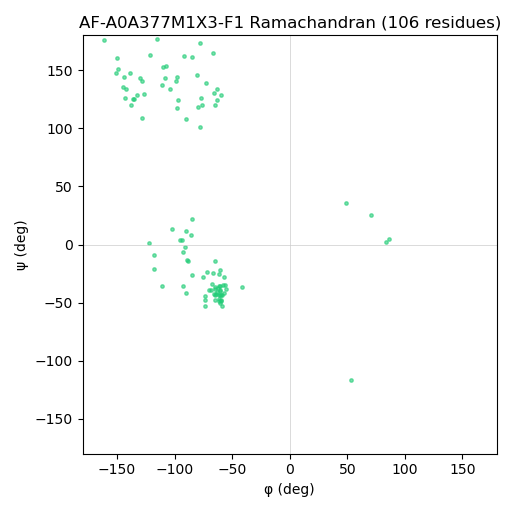 N 1
ATOM 837 C CA . GLY A 1 102 ? 11.695 7.296 8.042 1.00 90.62 102 GLY A CA 1
ATOM 838 C C . GLY A 1 102 ? 10.777 8.451 7.629 1.00 90.62 102 GLY A C 1
ATOM 839 O O . GLY A 1 102 ? 11.257 9.553 7.360 1.00 90.62 102 GLY A O 1
ATOM 840 N N . PHE A 1 103 ? 9.456 8.253 7.661 1.00 87.44 103 PHE A N 1
ATOM 841 C CA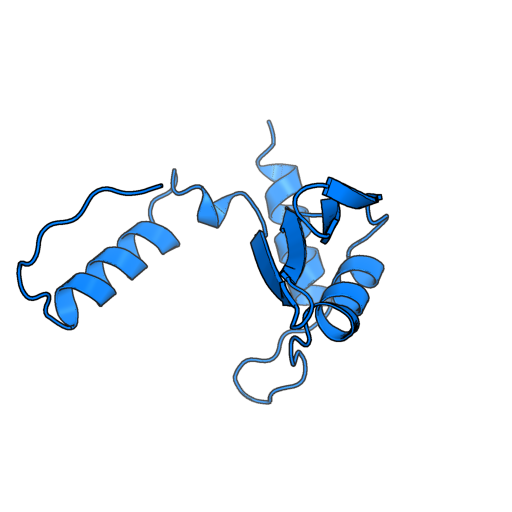 . PHE A 1 103 ? 8.500 9.312 7.317 1.00 87.44 103 PHE A CA 1
ATOM 842 C C . PHE A 1 103 ? 8.492 10.469 8.324 1.00 87.44 103 PHE A C 1
ATOM 844 O O . PHE A 1 103 ? 8.345 11.620 7.916 1.00 87.44 103 PHE A O 1
ATOM 851 N N . GLU A 1 104 ? 8.706 10.204 9.616 1.00 74.06 104 GLU A N 1
ATOM 852 C CA . GLU A 1 104 ? 8.813 11.264 10.632 1.00 74.06 104 GLU A CA 1
ATOM 853 C C . GLU A 1 104 ? 10.046 12.148 10.408 1.00 74.06 104 GLU A C 1
ATOM 855 O O . GLU A 1 104 ? 9.986 13.367 10.578 1.00 74.06 104 GLU A O 1
ATOM 860 N N . THR A 1 105 ? 11.161 11.556 9.968 1.00 63.12 105 THR A N 1
ATOM 861 C CA . THR A 1 105 ? 12.411 12.301 9.734 1.00 63.12 105 THR A CA 1
ATOM 862 C C . THR A 1 105 ? 12.370 13.220 8.512 1.00 63.12 105 THR A C 1
ATOM 864 O O . THR A 1 105 ? 13.105 14.205 8.473 1.00 63.12 105 THR A O 1
ATOM 867 N N . HIS A 1 106 ? 11.493 12.943 7.543 1.00 56.69 106 HIS A N 1
ATOM 868 C CA . HIS A 1 106 ? 11.331 13.734 6.317 1.00 56.69 106 HIS A CA 1
ATOM 869 C C . HIS A 1 106 ? 10.204 14.781 6.397 1.00 56.69 106 HIS A C 1
ATOM 871 O O . HIS A 1 106 ? 9.948 15.482 5.422 1.00 56.69 106 HIS A O 1
ATOM 877 N N . GLY A 1 107 ? 9.551 14.920 7.557 1.00 51.31 107 GLY A N 1
ATOM 878 C CA . GLY A 1 107 ? 8.489 15.900 7.818 1.00 51.31 107 GLY A CA 1
ATOM 879 C C . GLY A 1 107 ? 8.957 17.301 8.246 1.00 51.31 107 GLY A C 1
ATOM 880 O O . GLY A 1 107 ? 8.177 18.012 8.881 1.00 51.31 107 GLY A O 1
ATOM 881 N N . LYS A 1 108 ? 10.204 17.699 7.949 1.00 38.91 108 LYS A N 1
ATOM 882 C CA . LYS A 1 108 ? 10.732 19.058 8.180 1.00 38.91 108 LYS A CA 1
ATOM 883 C C . LYS A 1 108 ? 11.256 19.689 6.899 1.00 38.91 108 LYS A C 1
ATOM 885 O O . LYS A 1 108 ? 11.977 18.985 6.161 1.00 38.91 108 LYS A O 1
#

Mean predicted aligned error: 3.8 Å

pLDDT: mean 94.85, std 9.02, range [38.91, 98.56]

Sequence (108 aa):
MYHFDLTTQYFSDYVMGNFWSAHWPQSHFRHHLLMCRHLPDGGKLTLTNFNFTHWQKGHVEEQIHLPDAAALYQLMQERFGLGVDDPKHGFSLAELTAVMAGFETHGK

Radius of gyration: 16.42 Å; Cα contacts (8 Å, |Δi|>4): 117; chains: 1; bounding box: 35×36×46 Å

Foldseek 3Di:
DDDDDPDDDDPVNVVVVCCCLVPPPPRPVLQWDWDKDADPQRWIWIDTLQWIFIGDPRDTPDIDRHPALVSVVVCCCPVVVDDQPDPPPHDDSVVSRVSSVVNVVPPD

Secondary structure (DSSP, 8-state):
------PPPPHHHHHHHHHHHHH-TT-GGGTS-EEEEE-TTS-EEEEETTEEEEEETTEEEEEEE-SSHHHHHHHHHHTT------TTT---HHHHHHHHHHHHHT--

Organism: Enterobacter cloacae (NCBI:txid550)

Nearest PDB structures (foldseek):
  1e2t-assembly1_A  TM=9.943E-01  e=4.983E-13  Salmonella enterica subsp. enterica serovar Typhimurium
  4nv7-assembly3_B  TM=8.870E-01  e=2.760E-06  Mesorhizobium japonicum MAFF 303099
  4nv8-assembly3_A  TM=8.881E-01  e=4.837E-06  Mesorhizobium japonicum MAFF 303099
  4nv7-assembly3_A  TM=8.764E-01  e=4.545E-06  Mesorhizobium japonicum MAFF 303099
  4nv8-assembly3_B  TM=8.768E-01  e=4.545E-06  Mesorhizobium japonicum MAFF 303099

InterPro domains:
  IPR001447 Arylamine N-acetyltransferase [PF00797] (1-85)
  IPR038765 Papain-like cysteine peptidase superfamily [SSF54001] (1-99)

Solvent-accessible surface area (backbone atoms only — not comparable to full-atom values): 6606 Å² total; per-residue (Å²): 139,86,88,85,79,89,73,88,79,54,74,67,55,54,52,51,48,50,49,46,50,72,62,43,89,84,28,68,71,74,63,48,54,76,49,76,45,80,44,97,86,61,25,34,41,39,32,52,66,53,39,38,34,36,32,46,84,91,39,80,79,43,77,47,74,50,91,46,57,68,58,46,55,51,44,40,34,74,77,67,62,48,73,45,81,44,95,86,77,35,62,51,70,66,57,53,38,54,54,56,52,51,42,64,73,65,72,117